Protein AF-A0A0F9MQJ9-F1 (afdb_monomer)

Structure (mmCIF, N/CA/C/O backbone):
data_AF-A0A0F9MQJ9-F1
#
_entry.id   AF-A0A0F9MQJ9-F1
#
loop_
_atom_site.group_PDB
_atom_site.id
_atom_site.type_symbol
_atom_site.label_atom_id
_atom_site.label_alt_id
_atom_site.label_comp_id
_atom_site.label_asym_id
_atom_site.label_entity_id
_atom_site.label_seq_id
_atom_site.pdbx_PDB_ins_code
_atom_site.Cartn_x
_atom_site.Cartn_y
_atom_site.Cartn_z
_atom_site.occupancy
_atom_site.B_iso_or_equiv
_atom_site.auth_seq_id
_atom_site.auth_comp_id
_atom_site.auth_asym_id
_atom_site.auth_atom_id
_atom_site.pdbx_PDB_model_num
ATOM 1 N N . MET A 1 1 ? 20.629 5.883 -29.756 1.00 52.00 1 MET A N 1
ATOM 2 C CA . MET A 1 1 ? 19.439 5.110 -29.324 1.00 52.00 1 MET A CA 1
ATOM 3 C C . MET A 1 1 ? 19.383 4.752 -27.822 1.00 52.00 1 MET A C 1
ATOM 5 O O . MET A 1 1 ? 18.346 4.287 -27.384 1.00 52.00 1 MET A O 1
ATOM 9 N N . LYS A 1 2 ? 20.401 5.022 -26.980 1.00 56.38 2 LYS A N 1
ATOM 10 C CA . LYS A 1 2 ? 20.417 4.585 -25.557 1.00 56.38 2 LYS A CA 1
ATOM 11 C C . LYS A 1 2 ? 19.572 5.404 -24.551 1.00 56.38 2 LYS A C 1
ATOM 13 O O . LYS A 1 2 ? 19.442 4.987 -23.408 1.00 56.38 2 LYS A O 1
ATOM 18 N N . LYS A 1 3 ? 18.994 6.554 -24.932 1.00 55.84 3 LYS A N 1
ATOM 19 C CA . LYS A 1 3 ? 18.280 7.446 -23.987 1.00 55.84 3 LYS A CA 1
ATOM 20 C C . LYS A 1 3 ? 16.870 6.959 -23.602 1.00 55.84 3 LYS A C 1
ATOM 22 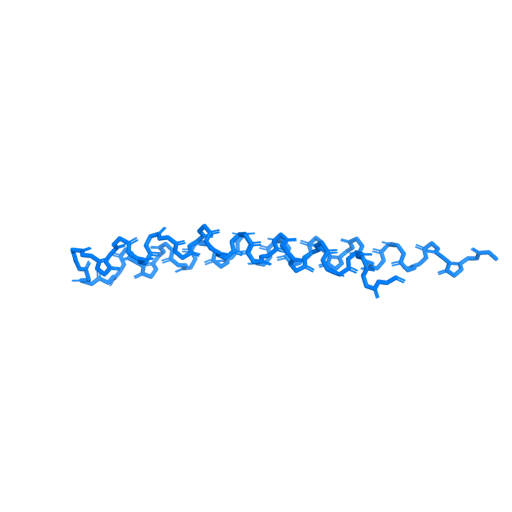O O . LYS A 1 3 ? 16.467 7.158 -22.465 1.00 55.84 3 LYS A O 1
ATOM 27 N N . GLY A 1 4 ? 16.153 6.270 -24.498 1.00 59.72 4 GLY A N 1
ATOM 28 C CA . GLY A 1 4 ? 14.798 5.764 -24.215 1.00 59.72 4 GLY A CA 1
ATOM 29 C C . GLY A 1 4 ? 14.760 4.596 -23.221 1.00 59.72 4 GLY A C 1
ATOM 30 O O . GLY A 1 4 ? 13.835 4.483 -22.426 1.00 59.72 4 GLY A O 1
ATOM 31 N N . GLN A 1 5 ? 15.805 3.763 -23.201 1.00 57.66 5 GLN A N 1
ATOM 32 C CA . GLN A 1 5 ? 15.873 2.580 -22.337 1.00 57.66 5 GLN A CA 1
ATOM 33 C C . GLN A 1 5 ? 16.166 2.942 -20.869 1.00 57.66 5 GLN A C 1
ATOM 35 O O . GLN A 1 5 ? 15.620 2.324 -19.961 1.00 57.66 5 GLN A O 1
ATOM 40 N N . ALA A 1 6 ? 16.963 3.992 -20.628 1.00 61.16 6 ALA A N 1
ATOM 41 C CA . ALA A 1 6 ? 17.235 4.492 -19.278 1.00 61.16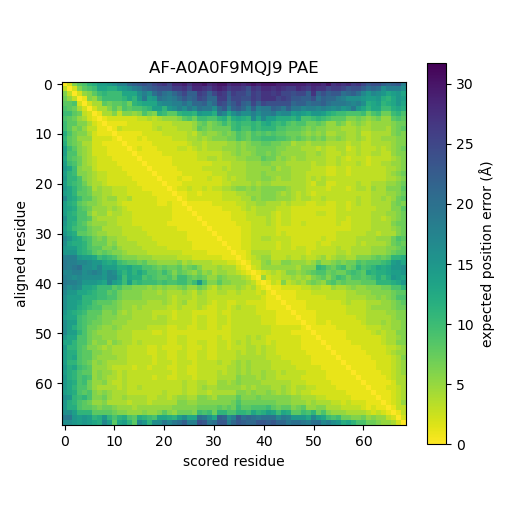 6 ALA A CA 1
ATOM 42 C C . ALA A 1 6 ? 15.987 5.112 -18.618 1.00 61.16 6 ALA A C 1
ATOM 44 O O . ALA A 1 6 ? 15.774 4.934 -17.420 1.00 61.16 6 ALA A O 1
ATOM 45 N N . GLY A 1 7 ? 15.137 5.790 -19.400 1.00 75.56 7 GLY A N 1
ATOM 46 C CA . GLY A 1 7 ? 13.884 6.368 -18.904 1.00 75.56 7 GLY A CA 1
ATOM 47 C C . GLY A 1 7 ? 12.878 5.309 -18.445 1.00 75.56 7 GLY A C 1
ATOM 48 O O . GLY A 1 7 ? 12.275 5.453 -17.383 1.00 75.56 7 GLY A O 1
ATOM 49 N N . LEU A 1 8 ? 12.751 4.212 -19.198 1.00 79.00 8 LEU A N 1
ATOM 50 C CA . LEU A 1 8 ? 11.818 3.129 -18.875 1.00 79.00 8 LEU A CA 1
ATOM 51 C C . LEU A 1 8 ? 12.242 2.351 -17.617 1.00 79.00 8 LEU A C 1
ATOM 53 O O . LEU A 1 8 ? 11.414 2.059 -16.758 1.00 79.00 8 LEU A O 1
ATOM 57 N N . VAL A 1 9 ? 13.543 2.074 -17.472 1.00 84.69 9 VAL A N 1
ATOM 58 C CA . VAL A 1 9 ? 14.094 1.390 -16.288 1.00 84.69 9 VAL A CA 1
ATOM 59 C C . VAL A 1 9 ? 13.956 2.259 -15.034 1.00 84.69 9 VAL A C 1
ATOM 61 O O . VAL A 1 9 ? 13.547 1.762 -13.986 1.00 84.69 9 VAL A O 1
ATOM 64 N N . GLY A 1 10 ? 14.226 3.565 -15.135 1.00 84.69 10 GLY A N 1
ATOM 65 C CA . GLY A 1 10 ? 14.036 4.494 -14.018 1.00 84.69 10 GLY A CA 1
ATOM 66 C C . GLY A 1 10 ? 12.573 4.605 -13.575 1.00 84.69 10 GLY A C 1
ATOM 67 O O . GLY A 1 10 ? 12.288 4.600 -12.378 1.00 84.69 10 GLY A O 1
ATOM 68 N N . ALA A 1 11 ? 11.634 4.643 -14.526 1.00 83.81 11 ALA A N 1
ATOM 69 C CA . ALA A 1 11 ? 10.204 4.640 -14.223 1.00 83.81 11 ALA A CA 1
ATOM 70 C C . ALA A 1 11 ? 9.761 3.338 -13.537 1.00 83.81 11 ALA A C 1
ATOM 72 O O . ALA A 1 11 ? 9.028 3.391 -12.551 1.00 83.81 11 ALA A O 1
ATOM 73 N N . PHE A 1 12 ? 10.249 2.189 -14.012 1.00 85.44 12 PHE A N 1
ATOM 74 C CA . PHE A 1 12 ? 9.951 0.885 -13.420 1.00 85.44 12 PHE A CA 1
ATOM 75 C C . PHE A 1 12 ? 10.417 0.792 -11.961 1.00 85.44 12 PHE A C 1
ATOM 77 O O . PHE A 1 12 ? 9.634 0.421 -11.088 1.00 85.44 12 PHE A O 1
ATOM 84 N N . ILE A 1 13 ? 11.658 1.198 -11.676 1.00 89.88 13 ILE A N 1
ATOM 85 C CA . ILE A 1 13 ? 12.193 1.218 -10.306 1.00 89.88 13 ILE A CA 1
ATOM 86 C C . ILE A 1 13 ? 11.377 2.171 -9.423 1.00 89.88 13 ILE A C 1
ATOM 88 O O . ILE A 1 13 ? 11.029 1.815 -8.299 1.00 89.88 13 ILE A O 1
ATOM 92 N N . GLY A 1 14 ? 11.014 3.351 -9.934 1.00 88.00 14 GLY A N 1
ATOM 93 C CA . GLY A 1 14 ? 10.187 4.307 -9.195 1.00 88.00 14 GLY A CA 1
ATOM 94 C C . GLY A 1 14 ? 8.818 3.743 -8.805 1.00 88.00 14 GLY A C 1
ATOM 95 O O . GLY A 1 14 ? 8.402 3.883 -7.656 1.00 88.00 14 GLY A O 1
ATOM 96 N N . ILE A 1 15 ? 8.145 3.054 -9.731 1.00 89.44 15 ILE A N 1
ATOM 97 C CA . ILE A 1 15 ? 6.858 2.393 -9.465 1.00 89.44 15 ILE A CA 1
ATOM 98 C C . ILE A 1 15 ? 7.031 1.266 -8.441 1.00 89.44 15 ILE A C 1
ATOM 100 O O . ILE A 1 15 ? 6.238 1.171 -7.508 1.00 89.44 15 ILE A O 1
ATOM 104 N N . MET A 1 16 ? 8.081 0.450 -8.563 1.00 90.69 16 MET A N 1
ATOM 105 C CA . MET A 1 16 ? 8.365 -0.621 -7.601 1.00 90.69 16 MET A CA 1
ATOM 106 C C . MET A 1 16 ? 8.545 -0.090 -6.180 1.00 90.69 16 MET A C 1
ATOM 108 O O . MET A 1 16 ? 7.919 -0.603 -5.255 1.00 90.69 16 MET A O 1
ATOM 112 N N . VAL A 1 17 ? 9.334 0.971 -6.001 1.00 92.00 17 VAL A N 1
ATOM 113 C CA . VAL A 1 17 ? 9.521 1.592 -4.682 1.00 92.00 17 VAL A CA 1
ATOM 114 C C . VAL A 1 17 ? 8.201 2.157 -4.151 1.00 92.00 17 VAL A C 1
ATOM 116 O O . 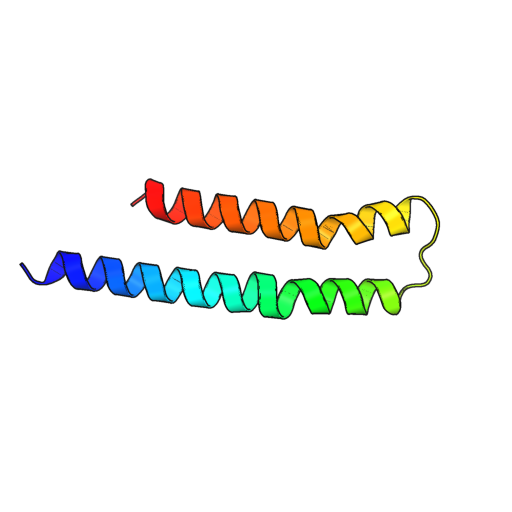VAL A 1 17 ? 7.867 1.926 -2.991 1.00 92.00 17 VAL A O 1
ATOM 119 N N . ALA A 1 18 ? 7.419 2.842 -4.990 1.00 88.12 18 ALA A N 1
ATOM 120 C CA . ALA A 1 18 ? 6.130 3.402 -4.587 1.00 88.12 18 ALA A CA 1
ATOM 121 C C . ALA A 1 18 ? 5.137 2.322 -4.123 1.00 88.12 18 ALA A C 1
ATOM 123 O O . ALA A 1 18 ? 4.457 2.512 -3.115 1.00 88.12 18 ALA A O 1
ATOM 124 N N . VAL A 1 19 ? 5.085 1.178 -4.811 1.00 90.19 19 VAL A N 1
ATOM 125 C CA . VAL A 1 19 ? 4.234 0.044 -4.418 1.00 90.19 19 VAL A CA 1
ATOM 126 C C . VAL A 1 19 ? 4.713 -0.569 -3.104 1.00 90.19 19 VAL A C 1
ATOM 128 O O . VAL A 1 19 ? 3.898 -0.791 -2.211 1.00 90.19 19 VAL A O 1
ATOM 131 N N . ILE A 1 20 ? 6.019 -0.801 -2.946 1.00 93.06 20 ILE A N 1
ATOM 132 C CA . ILE A 1 20 ? 6.576 -1.376 -1.712 1.00 93.06 20 ILE A CA 1
ATOM 133 C C . ILE A 1 20 ? 6.278 -0.474 -0.513 1.00 93.06 20 ILE A C 1
ATOM 135 O O . ILE A 1 20 ? 5.835 -0.960 0.522 1.00 93.06 20 ILE A O 1
ATOM 139 N N . VAL A 1 21 ? 6.481 0.836 -0.644 1.00 91.81 21 VAL A N 1
ATOM 140 C CA . VAL A 1 21 ? 6.243 1.770 0.462 1.00 91.81 21 VAL A CA 1
ATOM 141 C C . VAL A 1 21 ? 4.745 1.941 0.716 1.00 91.81 21 VAL A C 1
ATOM 143 O O . VAL A 1 21 ? 4.287 1.806 1.849 1.00 91.81 21 VAL A O 1
ATOM 146 N N . GLY A 1 22 ? 3.949 2.212 -0.315 1.00 88.88 22 GLY A N 1
ATOM 147 C CA . GLY A 1 22 ? 2.536 2.514 -0.108 1.00 88.88 22 GLY A CA 1
ATOM 148 C C . GLY A 1 22 ? 1.689 1.292 0.251 1.00 88.88 22 GLY A C 1
ATOM 149 O O . GLY A 1 22 ? 0.851 1.382 1.139 1.00 88.88 22 GLY A O 1
ATOM 150 N N . VAL A 1 23 ? 1.920 0.131 -0.362 1.00 91.00 23 VAL A N 1
ATOM 151 C CA . VAL A 1 23 ? 1.182 -1.096 -0.011 1.00 91.00 23 VAL A CA 1
ATOM 152 C C . VAL A 1 23 ? 1.875 -1.832 1.130 1.00 91.00 23 VAL A C 1
ATOM 154 O O . VAL A 1 23 ? 1.230 -2.202 2.106 1.00 91.00 23 VAL A O 1
ATOM 157 N N . GLY A 1 24 ? 3.190 -2.027 1.026 1.00 91.38 24 GLY A N 1
ATOM 158 C CA . GLY A 1 24 ? 3.948 -2.841 1.977 1.00 91.38 24 GLY A CA 1
ATOM 159 C C . GLY A 1 24 ? 4.180 -2.183 3.336 1.00 91.38 24 GLY A C 1
ATOM 160 O O . GLY A 1 24 ? 4.365 -2.906 4.309 1.00 91.38 24 GLY A O 1
ATOM 161 N N . VAL A 1 25 ? 4.148 -0.848 3.434 1.00 94.69 25 VAL A N 1
ATOM 162 C CA . VAL A 1 25 ? 4.362 -0.136 4.708 1.00 94.69 25 VAL A CA 1
ATOM 163 C C . VAL A 1 25 ? 3.113 0.612 5.164 1.00 94.69 25 VAL A C 1
ATOM 165 O O . VAL A 1 25 ? 2.714 0.476 6.316 1.00 94.69 25 VAL A O 1
ATOM 168 N N . ALA A 1 26 ? 2.457 1.387 4.296 1.00 91.44 26 ALA A N 1
ATOM 169 C CA . ALA A 1 26 ? 1.371 2.249 4.769 1.00 91.44 26 ALA A CA 1
ATOM 170 C C . ALA A 1 26 ? 0.114 1.468 5.199 1.00 91.44 26 ALA A C 1
ATOM 172 O O . ALA A 1 26 ? -0.501 1.825 6.200 1.00 91.44 26 ALA A O 1
ATOM 173 N N . ILE A 1 27 ? -0.249 0.383 4.503 1.00 93.38 27 ILE A N 1
ATOM 174 C CA . ILE A 1 27 ? -1.389 -0.466 4.895 1.00 93.38 27 ILE A CA 1
ATOM 175 C C . ILE A 1 27 ? -1.202 -1.076 6.295 1.00 93.38 27 ILE A C 1
ATOM 177 O O . ILE A 1 27 ? -2.088 -0.870 7.128 1.00 93.38 27 ILE A O 1
ATOM 181 N N . PRO A 1 28 ? -0.098 -1.787 6.603 1.00 94.12 28 PRO A N 1
ATOM 182 C CA . PRO A 1 28 ? 0.087 -2.347 7.939 1.00 94.12 28 PRO A CA 1
ATOM 183 C C . PRO A 1 28 ? 0.147 -1.267 9.024 1.00 94.12 28 PRO A C 1
A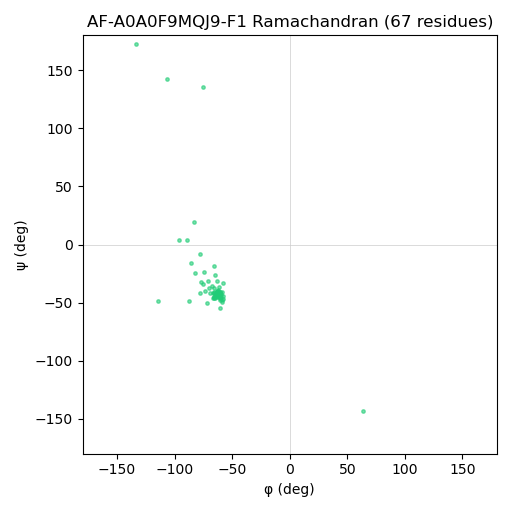TOM 185 O O . PRO A 1 28 ? -0.469 -1.446 10.066 1.00 94.12 28 PRO A O 1
ATOM 188 N N . VAL A 1 29 ? 0.753 -0.103 8.758 1.00 95.12 29 VAL A N 1
ATOM 189 C CA . VAL A 1 29 ? 0.752 1.025 9.711 1.00 95.12 29 VAL A CA 1
ATO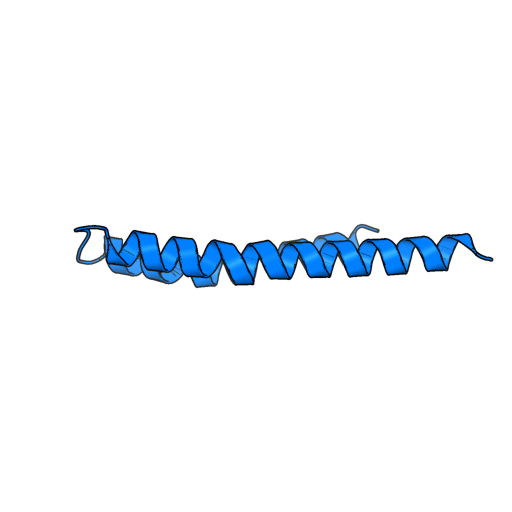M 190 C C . VAL A 1 29 ? -0.669 1.504 10.029 1.00 95.12 29 VAL A C 1
ATOM 192 O O . VAL A 1 29 ? -0.983 1.784 11.188 1.00 95.12 29 VAL A O 1
ATOM 195 N N . ILE A 1 30 ? -1.548 1.589 9.026 1.00 92.94 30 ILE A N 1
ATOM 196 C CA . ILE A 1 30 ? -2.953 1.964 9.241 1.00 92.94 30 ILE A CA 1
ATOM 197 C C . ILE A 1 30 ? -3.662 0.896 10.080 1.00 92.94 30 ILE A C 1
ATOM 199 O O . ILE A 1 30 ? -4.350 1.239 11.039 1.00 92.94 30 ILE A O 1
ATOM 203 N N . ILE A 1 31 ? -3.473 -0.385 9.754 1.00 92.81 31 ILE A N 1
ATOM 204 C CA . ILE A 1 31 ? -4.086 -1.503 10.486 1.00 92.81 31 ILE A CA 1
ATOM 205 C C . ILE A 1 31 ? -3.625 -1.512 11.950 1.00 92.81 31 ILE A C 1
ATOM 207 O O . ILE A 1 31 ? -4.457 -1.590 12.853 1.00 92.81 31 ILE A O 1
ATOM 211 N N . ASP A 1 32 ? -2.328 -1.346 12.198 1.00 94.62 32 ASP A N 1
ATOM 212 C CA . ASP A 1 32 ? -1.768 -1.272 13.548 1.00 94.62 32 ASP A CA 1
ATOM 213 C C . ASP A 1 32 ? -2.325 -0.073 14.322 1.00 94.62 32 ASP A C 1
ATOM 215 O O . ASP A 1 32 ? -2.676 -0.194 15.496 1.00 94.62 32 ASP A O 1
ATOM 219 N N . THR A 1 33 ? -2.483 1.076 13.665 1.00 92.31 33 THR A N 1
ATOM 220 C CA . THR A 1 33 ? -3.066 2.275 14.286 1.00 92.31 33 THR A CA 1
ATOM 221 C C . THR A 1 33 ? -4.526 2.055 14.683 1.00 92.31 33 THR A C 1
ATOM 223 O O . THR A 1 33 ? -4.935 2.437 15.782 1.00 92.31 33 THR A O 1
ATOM 226 N N . ILE A 1 34 ? -5.313 1.413 13.815 1.00 92.06 34 ILE A N 1
ATOM 227 C CA . ILE A 1 34 ? -6.720 1.093 14.083 1.00 92.06 34 ILE A CA 1
ATOM 228 C C . ILE A 1 34 ? -6.829 0.136 15.271 1.00 92.06 34 ILE A C 1
ATOM 230 O O . ILE A 1 34 ? -7.619 0.382 16.181 1.00 92.06 34 ILE A O 1
ATOM 234 N N . ASN A 1 35 ? -5.992 -0.902 15.302 1.00 91.25 35 ASN A N 1
ATOM 235 C CA . ASN A 1 35 ? -5.987 -1.905 16.367 1.00 91.25 35 ASN A CA 1
ATOM 236 C C . ASN A 1 35 ? -5.585 -1.336 17.737 1.00 91.25 35 ASN A C 1
ATOM 238 O O . ASN A 1 35 ? -5.990 -1.875 18.764 1.00 91.25 35 ASN A O 1
ATOM 242 N N . ASN A 1 36 ? -4.806 -0.251 17.765 1.00 92.00 36 ASN A N 1
ATOM 243 C CA . ASN A 1 36 ? -4.369 0.410 18.997 1.00 92.00 36 ASN A CA 1
ATOM 244 C C . ASN A 1 36 ? -5.243 1.612 19.401 1.00 92.00 36 ASN A C 1
ATOM 246 O O . ASN A 1 36 ? -4.936 2.295 20.378 1.00 92.00 36 ASN A O 1
ATOM 250 N N . THR A 1 37 ? -6.331 1.887 18.678 1.00 89.00 37 THR A N 1
ATOM 251 C CA . THR A 1 37 ? -7.230 3.012 18.968 1.00 89.00 37 THR A CA 1
ATOM 252 C C . THR A 1 37 ? -8.543 2.521 19.583 1.00 89.00 37 THR A C 1
ATOM 254 O O . THR A 1 37 ? -9.112 1.521 19.167 1.00 89.00 37 THR A O 1
ATOM 257 N N . SER A 1 38 ? -9.095 3.269 20.539 1.00 89.50 38 SER A N 1
ATOM 258 C CA . SER A 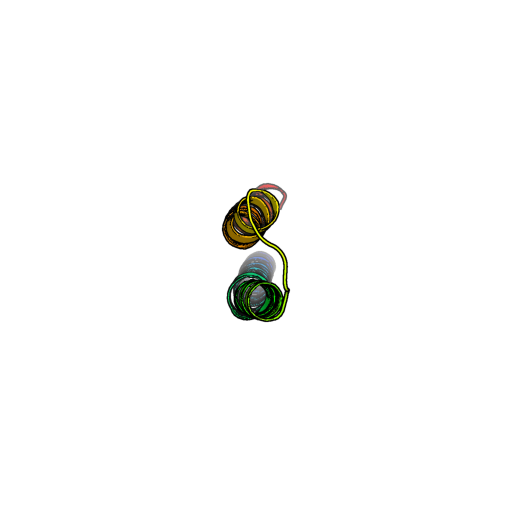1 38 ? -10.388 2.995 21.193 1.00 89.50 38 SER A CA 1
ATOM 259 C C . SER A 1 38 ? -11.620 3.506 20.419 1.00 89.50 38 SER A C 1
ATOM 261 O O . SER A 1 38 ? -12.701 3.678 20.984 1.00 89.50 38 SER A O 1
ATOM 263 N N . VAL A 1 39 ? -11.477 3.768 19.118 1.00 90.44 39 VAL A N 1
ATOM 264 C CA . VAL A 1 39 ? -12.556 4.258 18.246 1.00 90.44 39 VAL A CA 1
ATOM 265 C C . VAL A 1 39 ? -13.525 3.137 17.895 1.00 90.44 39 VAL A C 1
ATOM 267 O O . VAL A 1 39 ? -13.130 2.030 17.544 1.00 90.44 39 VAL A O 1
ATOM 270 N N . THR A 1 40 ? -14.819 3.439 17.960 1.00 89.62 40 THR A N 1
ATOM 271 C CA . THR A 1 40 ? -15.902 2.472 17.736 1.00 89.62 40 THR A CA 1
ATOM 272 C C . THR A 1 40 ? -16.977 3.040 16.809 1.00 89.62 40 THR A C 1
ATOM 274 O O . THR A 1 40 ? -16.944 4.213 16.424 1.00 89.62 40 THR A O 1
ATOM 277 N N . GLY A 1 41 ? -17.924 2.186 16.410 1.00 88.75 41 GLY A N 1
ATOM 278 C CA . GLY A 1 41 ? -19.051 2.570 15.562 1.00 88.75 41 GLY A CA 1
ATOM 279 C C . GLY A 1 41 ? -18.615 3.036 14.172 1.00 88.75 41 GLY A C 1
ATOM 280 O O . GLY A 1 41 ? -17.664 2.509 13.594 1.00 88.75 41 GLY A O 1
ATOM 281 N N . THR A 1 42 ? -19.308 4.040 13.639 1.00 88.81 42 THR A N 1
ATOM 282 C CA . THR A 1 42 ? -19.111 4.544 12.271 1.00 88.81 42 THR A CA 1
ATOM 283 C C . THR A 1 42 ? -17.681 5.028 12.007 1.00 88.81 42 THR A C 1
ATOM 285 O O . THR A 1 42 ? -17.161 4.847 10.907 1.00 88.81 42 THR A O 1
ATOM 288 N N . THR A 1 43 ? -17.005 5.589 13.014 1.00 88.56 43 THR A N 1
ATOM 289 C CA . THR A 1 43 ? -15.615 6.060 12.889 1.00 88.56 43 THR A CA 1
ATOM 290 C C . THR A 1 43 ? -14.657 4.912 12.575 1.00 88.56 43 THR A C 1
ATOM 292 O O . THR A 1 43 ? -13.798 5.049 11.706 1.00 88.56 43 THR A O 1
ATOM 295 N N . LEU A 1 44 ? -14.841 3.753 13.216 1.00 91.12 44 LEU A N 1
ATOM 296 C CA . LEU A 1 44 ? -14.048 2.556 12.931 1.00 91.12 44 LEU A CA 1
ATOM 297 C C . LEU A 1 44 ? -14.313 2.043 11.510 1.00 91.12 44 LEU A C 1
ATOM 299 O O . LEU A 1 44 ? -13.395 1.602 10.822 1.00 91.12 44 LEU A O 1
ATOM 303 N N . THR A 1 45 ? -15.558 2.132 11.040 1.00 90.50 45 THR A N 1
ATOM 304 C CA . THR A 1 45 ? -15.915 1.731 9.673 1.00 90.50 45 THR A CA 1
ATOM 305 C C . THR A 1 45 ? -15.211 2.602 8.635 1.00 90.50 45 THR A C 1
ATOM 307 O O . THR A 1 45 ? -14.646 2.069 7.687 1.00 90.50 45 THR A O 1
ATOM 310 N N . VAL A 1 46 ? -15.178 3.924 8.836 1.00 91.56 46 VAL A N 1
ATOM 311 C CA . VAL A 1 46 ? -14.470 4.856 7.941 1.00 91.56 46 VAL A CA 1
ATOM 312 C C . VAL A 1 46 ? -12.963 4.595 7.948 1.00 91.56 46 VAL A C 1
ATOM 314 O O . VAL A 1 46 ? -12.349 4.542 6.884 1.00 91.56 46 VAL A O 1
ATOM 317 N N . LEU A 1 47 ? -12.366 4.375 9.122 1.00 91.62 47 LEU A N 1
ATOM 318 C CA . LEU A 1 47 ? -10.938 4.066 9.236 1.00 91.62 47 LEU A CA 1
ATOM 319 C C . LEU A 1 47 ? -10.568 2.762 8.518 1.00 91.62 47 LEU A C 1
ATOM 321 O O . LEU A 1 47 ? -9.555 2.714 7.826 1.00 91.62 47 LEU A O 1
ATOM 325 N N . ASN A 1 48 ? -11.417 1.736 8.591 1.00 92.06 48 ASN A N 1
ATOM 326 C CA . ASN A 1 48 ? -11.203 0.477 7.870 1.00 92.06 48 ASN A CA 1
ATOM 327 C C . ASN A 1 48 ? -11.279 0.617 6.339 1.00 92.06 48 ASN A C 1
ATOM 329 O O . ASN A 1 48 ? -10.773 -0.245 5.624 1.00 92.06 48 ASN A O 1
ATOM 333 N N . LEU A 1 49 ? -11.876 1.693 5.817 1.00 94.00 49 LEU A N 1
ATOM 334 C CA . LEU A 1 49 ? -11.903 1.980 4.380 1.00 94.00 49 LEU A CA 1
ATOM 335 C C . LEU A 1 49 ? -10.652 2.733 3.897 1.00 94.00 49 LEU A C 1
ATOM 337 O O . LEU A 1 49 ? -10.390 2.754 2.692 1.00 94.00 49 LEU A O 1
ATOM 341 N N . LEU A 1 50 ? -9.854 3.319 4.800 1.00 93.06 50 LEU A N 1
ATOM 342 C CA . LEU A 1 50 ? -8.638 4.056 4.433 1.00 93.06 50 LEU A CA 1
ATOM 343 C C . LEU A 1 50 ? -7.617 3.213 3.657 1.00 93.06 50 LEU A C 1
ATOM 345 O O . LEU A 1 50 ? -7.120 3.720 2.652 1.00 93.06 50 LEU A O 1
ATOM 349 N N . PRO A 1 51 ? -7.307 1.955 4.033 1.00 92.38 51 PRO A N 1
ATOM 350 C CA . PRO A 1 51 ? -6.371 1.133 3.267 1.00 92.38 51 PRO A CA 1
ATOM 351 C C . PRO A 1 51 ? -6.817 0.923 1.817 1.00 92.38 51 PRO A C 1
ATOM 353 O O . PRO A 1 51 ? -6.005 1.003 0.895 1.00 92.38 51 PRO A O 1
ATOM 356 N N . LEU A 1 52 ? -8.118 0.702 1.605 1.00 92.62 52 LEU A N 1
ATOM 357 C CA . LEU A 1 52 ? -8.686 0.536 0.270 1.00 92.62 52 LEU A CA 1
ATOM 358 C C . LEU A 1 52 ? -8.582 1.834 -0.535 1.00 92.62 52 LEU A C 1
ATOM 360 O O . LEU A 1 52 ? -8.160 1.815 -1.691 1.00 92.62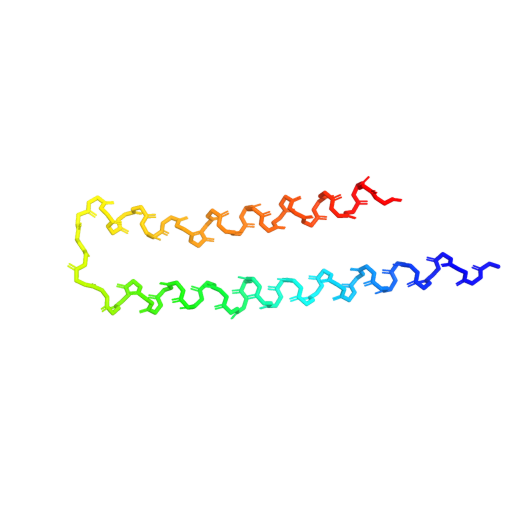 52 LEU A O 1
ATOM 364 N N . LEU A 1 53 ? -8.925 2.967 0.078 1.00 92.69 53 LEU A N 1
ATOM 365 C CA . LEU A 1 53 ? -8.833 4.271 -0.574 1.00 92.69 53 LEU A CA 1
ATOM 366 C C . LEU A 1 53 ? -7.381 4.617 -0.936 1.00 92.69 53 LEU A C 1
ATOM 368 O O . LEU A 1 53 ? -7.120 5.092 -2.041 1.00 92.69 53 LEU A O 1
ATOM 372 N N . LEU A 1 54 ? -6.431 4.303 -0.052 1.00 92.88 54 LEU A N 1
ATOM 373 C CA . LEU A 1 54 ? -5.002 4.463 -0.305 1.00 92.88 54 LEU A CA 1
ATOM 374 C C . LEU A 1 54 ? -4.548 3.623 -1.508 1.00 92.88 54 LEU A C 1
ATOM 376 O O . LEU A 1 54 ? -3.851 4.137 -2.381 1.00 92.88 54 LEU A O 1
ATOM 380 N N . ALA A 1 55 ? -4.980 2.361 -1.594 1.00 91.12 55 ALA A N 1
ATOM 381 C CA . ALA A 1 55 ? -4.652 1.486 -2.719 1.00 91.12 55 ALA A CA 1
ATOM 382 C C . ALA A 1 55 ? -5.180 2.036 -4.056 1.00 91.12 55 ALA A C 1
ATOM 384 O O . ALA A 1 55 ? -4.461 2.024 -5.058 1.00 91.12 55 ALA A O 1
ATOM 385 N N . VAL A 1 56 ? -6.404 2.575 -4.070 1.00 93.56 56 VAL A N 1
ATOM 386 C CA . VAL A 1 56 ? -6.996 3.196 -5.266 1.00 93.56 56 VAL A CA 1
ATOM 387 C C . VAL A 1 56 ? -6.228 4.454 -5.674 1.00 93.56 56 VAL A C 1
ATOM 389 O O . VAL A 1 56 ? -5.888 4.608 -6.847 1.00 93.56 56 VAL A O 1
ATOM 392 N N . VAL A 1 57 ? -5.900 5.333 -4.725 1.00 92.50 57 VAL A N 1
ATOM 393 C CA . VAL A 1 57 ? -5.117 6.550 -5.003 1.00 92.50 57 VAL A CA 1
ATOM 394 C C . VAL A 1 57 ? -3.739 6.199 -5.560 1.00 92.50 57 VAL A C 1
ATOM 396 O O . VAL A 1 57 ? -3.282 6.832 -6.510 1.00 92.50 57 VAL A O 1
ATOM 399 N N . LEU A 1 58 ? -3.092 5.166 -5.020 1.00 91.75 58 LEU A N 1
ATOM 400 C CA . LEU A 1 58 ? -1.781 4.713 -5.478 1.00 91.75 58 LEU A CA 1
ATOM 401 C C . LEU A 1 58 ? -1.850 4.162 -6.912 1.00 91.75 58 LEU A C 1
ATOM 403 O O . LEU A 1 58 ? -1.005 4.501 -7.740 1.00 91.75 58 LEU A O 1
ATOM 407 N N . LEU A 1 59 ? -2.897 3.402 -7.245 1.00 90.25 59 LEU A N 1
ATOM 408 C CA . LEU A 1 59 ? -3.152 2.948 -8.615 1.00 90.25 59 LEU A CA 1
ATOM 409 C C . LEU A 1 59 ? -3.313 4.137 -9.571 1.00 90.25 59 LEU A C 1
ATOM 411 O O . LEU A 1 59 ? -2.648 4.185 -10.607 1.00 90.25 59 LEU A O 1
ATOM 415 N N . VAL A 1 60 ? -4.143 5.119 -9.210 1.00 93.06 60 VAL A N 1
ATOM 416 C CA . VAL A 1 60 ? -4.354 6.328 -10.024 1.00 93.06 60 VAL A CA 1
ATOM 417 C C . VAL A 1 60 ? -3.054 7.118 -10.186 1.00 93.06 60 VAL A C 1
ATOM 419 O O . VAL A 1 60 ? -2.744 7.562 -11.290 1.00 93.06 60 VAL A O 1
ATOM 422 N N . ALA A 1 61 ? -2.254 7.250 -9.127 1.00 89.00 61 ALA A N 1
ATOM 423 C CA . ALA A 1 61 ? -0.963 7.930 -9.172 1.00 89.00 61 ALA A CA 1
ATOM 424 C C . ALA A 1 61 ? 0.034 7.228 -10.109 1.00 89.00 61 ALA A C 1
ATOM 426 O O . ALA A 1 61 ? 0.727 7.898 -10.875 1.00 89.00 61 ALA A O 1
ATOM 427 N N . ILE A 1 62 ? 0.082 5.891 -10.102 1.00 88.44 62 ILE A N 1
ATOM 428 C CA . ILE A 1 62 ? 0.912 5.115 -11.036 1.00 88.44 62 ILE A CA 1
ATOM 429 C C . ILE A 1 62 ? 0.415 5.294 -12.472 1.00 88.44 62 ILE A C 1
ATOM 431 O O . ILE A 1 62 ? 1.225 5.535 -13.366 1.00 88.44 62 ILE A O 1
ATOM 435 N N . ALA A 1 63 ? -0.898 5.214 -12.701 1.00 88.50 63 ALA A N 1
ATOM 436 C CA . ALA A 1 63 ? -1.480 5.419 -14.024 1.00 88.50 63 ALA A CA 1
ATOM 437 C C . ALA A 1 63 ? -1.136 6.815 -14.567 1.00 88.50 63 ALA A C 1
ATOM 439 O O . ALA A 1 63 ? -0.623 6.926 -15.678 1.00 88.50 63 ALA A O 1
ATOM 440 N N . ALA A 1 64 ? -1.308 7.857 -13.748 1.00 87.62 64 ALA A N 1
ATOM 441 C CA . ALA A 1 64 ? -0.944 9.227 -14.095 1.00 87.62 64 ALA A CA 1
ATOM 442 C C . ALA A 1 64 ? 0.557 9.367 -14.399 1.00 87.62 64 ALA A C 1
ATOM 444 O O . ALA A 1 64 ? 0.929 10.003 -15.382 1.00 87.62 64 ALA A O 1
ATOM 445 N N . LEU A 1 65 ? 1.426 8.737 -13.602 1.00 83.94 65 LEU A N 1
ATOM 446 C CA . LEU A 1 65 ? 2.877 8.749 -13.814 1.00 83.94 65 LEU A CA 1
ATOM 447 C C . LEU A 1 65 ? 3.294 8.089 -15.138 1.00 83.94 65 LEU A C 1
ATOM 449 O O . LEU A 1 65 ? 4.310 8.479 -15.717 1.00 83.94 65 LEU A O 1
ATOM 453 N N . ILE A 1 66 ? 2.538 7.089 -15.594 1.00 83.06 66 ILE A N 1
ATOM 454 C CA . ILE A 1 66 ? 2.762 6.412 -16.875 1.00 83.06 66 ILE A CA 1
ATOM 455 C C . ILE A 1 66 ? 2.233 7.260 -18.038 1.00 83.06 66 ILE A C 1
ATOM 457 O O . ILE A 1 66 ? 2.905 7.348 -19.058 1.00 83.06 66 ILE A O 1
ATOM 461 N N . THR A 1 67 ? 1.061 7.888 -17.901 1.00 81.50 67 THR A N 1
ATOM 462 C CA . THR A 1 67 ? 0.418 8.640 -18.996 1.00 81.50 67 THR A CA 1
ATOM 463 C C 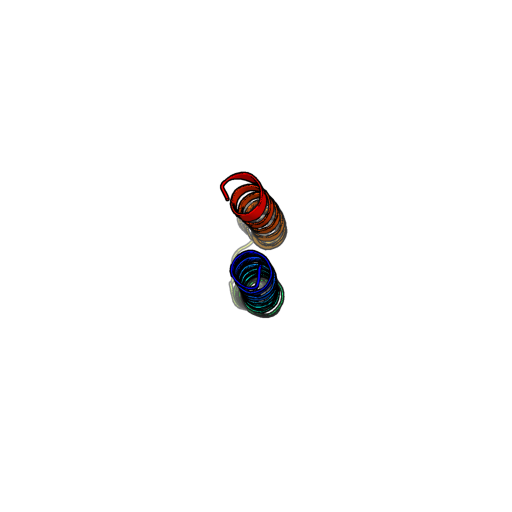. THR A 1 67 ? 0.944 10.061 -19.188 1.00 81.50 67 THR A C 1
ATOM 465 O O . THR A 1 67 ? 0.791 10.617 -20.269 1.00 81.50 67 THR A O 1
ATOM 468 N N . LEU A 1 68 ? 1.506 10.683 -18.146 1.00 68.62 68 LEU A N 1
ATOM 469 C CA . LEU A 1 68 ? 1.986 12.073 -18.181 1.00 68.62 68 LEU A CA 1
ATOM 470 C C . LEU A 1 68 ? 3.457 12.195 -18.638 1.00 68.62 68 LEU A C 1
ATOM 472 O O . LEU A 1 68 ? 4.020 13.288 -18.604 1.00 68.62 68 LEU A O 1
ATOM 476 N N . ARG A 1 69 ? 4.091 11.082 -19.026 1.00 56.72 69 ARG A N 1
ATOM 477 C CA . ARG A 1 69 ? 5.453 11.016 -19.577 1.00 56.72 69 ARG A CA 1
ATOM 478 C C . ARG A 1 69 ? 5.427 10.692 -21.061 1.00 56.72 69 ARG A C 1
ATOM 480 O O . ARG A 1 69 ? 6.346 11.184 -21.750 1.00 56.72 69 ARG A O 1
#

Nearest PDB structures (foldseek):
  8t0p-assembly1_B  TM=7.643E-01  e=4.244E+00  Saccharomyces cerevisiae S288C
  6ly9-assembly1_Q  TM=4.759E-01  e=3.744E+00  Thermus thermophilus HB8
  8yy0-assembly1_U  TM=4.695E-01  e=6.185E+00  Thermus thermophilus HB8

Solvent-accessible surface area (backbone atoms only — not comparable to full-atom values): 3994 Å² total; per-residue (Å²): 129,73,69,66,61,55,54,53,53,52,51,51,53,53,52,52,52,51,47,48,47,53,56,69,42,49,36,56,52,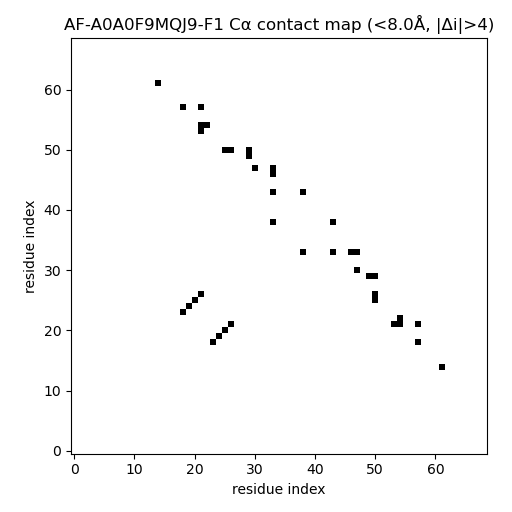51,53,55,51,55,75,75,43,94,67,58,70,71,61,38,55,55,58,68,46,45,55,58,52,51,54,53,51,52,51,51,52,52,52,49,62,64,73,77,107

Organism: NCBI:txid412755

Radius of gyration: 16.63 Å; Cα contacts (8 Å, |Δi|>4): 20; chains: 1; bounding box: 40×15×50 Å

pLDDT: mean 86.32, std 10.8, range [52.0, 95.12]

Sequence (69 aa):
MKKGQAGLVGAFIGIMVAVIVGVGVAIPVIIDTINNTSVTGTTLTVLNLLPLLLAVVLLVAIAALITLR

Foldseek 3Di:
DPPVVVVVVVLVVVLVVLCCCQLVPVLVVLVVVLVPDPDDDPVSVVSVCVNVVSVVVSVVVSVCSVVVD

Secondary structure (DSSP, 8-state):
-THHHHHHHHHHHHHHHHHHHIIIIIHHHHHHHHHT----THHHHHHHHHHHHHHHHHHHHHHHHHHT-

Mean predicted aligned error: 6.16 Å